Protein AF-A0A820QCQ8-F1 (afdb_monomer_lite)

Organism: NCBI:txid433720

Sequence (118 aa):
VNIGTELLTNPSVIFLDEPTSGLDSTSAVSLIDVLRELAMAGKTVITSIHQPSSQIFQSFDQLILLADGKTIFMGKPSNALDYFATMGHHSPEQYNPADYVMDLVNQDMKIREELKEA

InterPro domains:
  IPR027417 P-loop containing nucleoside triphosphate hydrolase [G3DSA:3.40.50.300] (1-115)
  IPR027417 P-loop containing nucleoside triphosphate hydrolase [SSF52540] (1-103)
  IPR043926 ABC transporter family G domain [PF19055] (50-107)
  IPR050352 ATP-binding cassette subfamily G transporters [PTHR48041] (1-110)

Foldseek 3Di:
DPQVVVCVVVDQEEEEEQPCPPPDLVVSVVVLVVLLVSVVVRHHYHYDHDQDFLNSLQSDQWDFDDDPRDTLDIGHSVCLQVVVVVVVQHDDPPDRSSVSSVCCRVPDVVSVVVRVVD

Secondary structure (DSSP, 8-state):
--HHHHHTT--SEEEESSTTTT--HHHHHHHHHHHHHHHHTT-EEEE--SS--HHHHHT-S-EEEEETTEEEEEE-HHHHHHHHHHTT-PPPTTS-HHHHHHHHHHH-HHHHHHHHH-

Structure (mmCIF, N/CA/C/O backbone):
data_AF-A0A820QCQ8-F1
#
_entry.id   AF-A0A820QCQ8-F1
#
loop_
_atom_site.group_PDB
_atom_site.id
_atom_site.type_symbol
_atom_site.label_atom_id
_atom_site.label_alt_id
_atom_site.label_comp_id
_atom_site.label_asym_id
_atom_site.label_entity_id
_atom_site.label_seq_id
_atom_site.pdbx_PDB_ins_code
_atom_site.Cartn_x
_atom_site.Cartn_y
_atom_site.Cartn_z
_atom_site.occupancy
_atom_site.B_iso_or_equiv
_atom_site.auth_seq_id
_atom_site.auth_comp_id
_atom_site.auth_asym_id
_atom_site.auth_atom_id
_atom_site.pdbx_PDB_model_num
ATOM 1 N N . VAL A 1 1 ? -13.871 12.350 4.254 1.00 52.97 1 VAL A N 1
ATOM 2 C CA . VAL A 1 1 ? -14.830 11.233 4.456 1.00 52.97 1 VAL A CA 1
ATOM 3 C C . VAL A 1 1 ? -14.806 10.797 5.917 1.00 52.97 1 VAL A C 1
ATOM 5 O O . VAL A 1 1 ? -13.824 11.033 6.608 1.00 52.97 1 VAL A O 1
ATOM 8 N N . ASN A 1 2 ? -15.920 10.240 6.385 1.00 79.50 2 ASN A N 1
ATOM 9 C CA . ASN A 1 2 ? -16.331 10.016 7.771 1.00 79.50 2 ASN A CA 1
ATOM 10 C C . ASN A 1 2 ? -15.701 8.747 8.407 1.00 79.50 2 ASN A C 1
ATOM 12 O O . ASN A 1 2 ? -16.409 7.933 8.988 1.00 79.50 2 ASN A O 1
ATOM 16 N N . ILE A 1 3 ? -14.378 8.539 8.285 1.00 86.31 3 ILE A N 1
ATOM 17 C CA . ILE A 1 3 ? -13.695 7.315 8.784 1.00 86.31 3 ILE A CA 1
ATOM 18 C C . ILE A 1 3 ? -14.061 7.051 10.254 1.00 86.31 3 ILE A C 1
ATOM 20 O O . ILE A 1 3 ? -14.416 5.937 10.626 1.00 86.31 3 ILE A O 1
ATOM 24 N N . GLY A 1 4 ? -14.068 8.108 11.071 1.00 87.56 4 GLY A N 1
ATOM 25 C CA . GLY A 1 4 ? -14.427 8.023 12.484 1.00 87.56 4 GLY A CA 1
ATOM 26 C C . GLY A 1 4 ? -15.833 7.472 12.747 1.00 87.56 4 GLY A C 1
ATOM 27 O O . GLY A 1 4 ? -15.996 6.726 13.706 1.00 87.56 4 GLY A O 1
ATOM 28 N N . THR A 1 5 ? -16.838 7.775 11.915 1.00 91.44 5 THR A N 1
ATOM 29 C CA . THR A 1 5 ? -18.196 7.242 12.133 1.00 91.44 5 THR A CA 1
ATOM 30 C C . THR A 1 5 ? -18.308 5.771 11.782 1.00 91.44 5 THR A C 1
ATOM 32 O O . THR A 1 5 ? -19.013 5.048 12.476 1.00 91.44 5 THR A O 1
ATOM 35 N N . GLU A 1 6 ? -17.599 5.309 10.752 1.00 88.06 6 GLU A N 1
ATOM 36 C CA . GLU A 1 6 ? -17.592 3.886 10.392 1.00 88.06 6 GLU A CA 1
ATOM 37 C C . GLU A 1 6 ? -16.915 3.043 11.478 1.00 88.06 6 GLU A C 1
ATOM 39 O O . GLU A 1 6 ? -17.405 1.975 11.855 1.00 88.06 6 GLU A O 1
ATOM 44 N N . LEU A 1 7 ? -15.844 3.574 12.078 1.00 90.56 7 LEU A N 1
ATOM 45 C CA . LEU A 1 7 ? -15.143 2.922 13.185 1.00 90.56 7 LEU A CA 1
ATOM 46 C C . LEU A 1 7 ? -16.013 2.749 14.443 1.00 90.56 7 LEU A C 1
ATOM 48 O O . LEU A 1 7 ? -15.736 1.845 15.231 1.00 90.56 7 LEU A O 1
ATOM 52 N N . LEU A 1 8 ? -17.092 3.530 14.619 1.00 92.38 8 LEU A N 1
ATOM 53 C CA . LEU A 1 8 ? -18.028 3.360 15.744 1.00 92.38 8 LEU A CA 1
ATOM 54 C C . LEU A 1 8 ? -18.715 1.990 15.738 1.00 92.38 8 LEU A C 1
ATOM 56 O O . LEU A 1 8 ? -19.091 1.490 16.796 1.00 92.38 8 LEU A O 1
ATOM 60 N N . THR A 1 9 ? -18.860 1.367 14.567 1.00 93.12 9 THR A N 1
ATOM 61 C CA . THR A 1 9 ? -19.441 0.022 14.444 1.00 93.12 9 THR A CA 1
ATOM 62 C C . THR A 1 9 ? -18.458 -1.093 14.815 1.00 93.12 9 THR A C 1
ATOM 64 O O . THR A 1 9 ? -18.843 -2.259 14.880 1.00 93.12 9 THR A O 1
ATOM 67 N N . ASN A 1 10 ? -17.199 -0.743 15.108 1.00 92.88 10 ASN A N 1
ATOM 68 C CA . ASN A 1 10 ? -16.111 -1.659 15.445 1.00 92.88 10 ASN A CA 1
ATOM 69 C C . ASN A 1 10 ? -15.953 -2.831 14.443 1.00 92.88 10 ASN A C 1
ATOM 71 O O . ASN A 1 10 ? -15.850 -3.992 14.865 1.00 92.88 10 ASN A O 1
ATOM 75 N N . PRO A 1 11 ? -15.910 -2.566 13.122 1.00 95.31 11 PRO A N 1
ATOM 76 C CA . PRO A 1 11 ? -15.869 -3.620 12.111 1.00 95.31 11 PRO A CA 1
ATOM 77 C C . PRO A 1 11 ? -14.589 -4.456 12.244 1.00 95.31 11 PRO A C 1
ATOM 79 O O . PRO A 1 11 ? -13.567 -3.965 12.722 1.00 95.31 11 PRO A O 1
ATOM 82 N N . SER A 1 12 ? -14.621 -5.734 11.862 1.00 96.62 12 SER A N 1
ATOM 83 C CA . SER A 1 12 ? -13.418 -6.585 11.808 1.00 96.62 12 SER A CA 1
ATOM 84 C C . SER A 1 12 ? -12.572 -6.327 10.558 1.00 96.62 12 SER A C 1
ATOM 86 O O . SER A 1 12 ? -11.357 -6.507 10.603 1.00 96.62 12 SER A O 1
ATOM 88 N N . VAL A 1 13 ? -13.208 -5.879 9.472 1.00 97.25 13 VAL A N 1
ATOM 89 C CA . VAL A 1 13 ? -12.583 -5.558 8.185 1.00 97.25 13 VAL A CA 1
ATOM 90 C C . VAL A 1 13 ? -12.958 -4.133 7.792 1.00 97.25 13 VAL A C 1
ATOM 92 O O . VAL A 1 13 ? -14.133 -3.773 7.825 1.00 97.25 13 VAL A O 1
ATOM 95 N N . ILE A 1 14 ? -11.965 -3.331 7.425 1.00 96.44 14 ILE A N 1
ATOM 96 C CA . ILE A 1 14 ? -12.102 -1.920 7.070 1.00 96.44 14 ILE A CA 1
ATOM 97 C C . ILE A 1 14 ? -11.596 -1.747 5.640 1.00 96.44 14 ILE A C 1
ATOM 99 O O . ILE A 1 14 ? -10.451 -2.084 5.342 1.00 96.44 14 ILE A O 1
ATOM 103 N N . PHE A 1 15 ? -12.446 -1.199 4.776 1.00 95.75 15 PHE A N 1
ATOM 104 C CA . PHE A 1 15 ? -12.087 -0.810 3.416 1.00 95.75 15 PHE A CA 1
ATOM 105 C C . PHE A 1 15 ? -12.038 0.712 3.332 1.00 95.75 15 PHE A C 1
ATOM 107 O O . PHE A 1 15 ? -12.988 1.378 3.747 1.00 95.75 15 PHE A O 1
ATOM 114 N N . LEU A 1 16 ? -10.945 1.256 2.805 1.00 95.25 16 LEU A N 1
ATOM 115 C CA . LEU A 1 16 ? -10.799 2.687 2.558 1.00 95.25 16 LEU A CA 1
ATOM 116 C C . LEU A 1 16 ? -10.431 2.930 1.098 1.00 95.25 16 LEU A C 1
ATOM 118 O O . LEU A 1 16 ? -9.615 2.208 0.529 1.00 95.25 16 LEU A O 1
ATOM 122 N N . ASP A 1 17 ? -11.027 3.958 0.508 1.00 93.88 17 ASP A N 1
ATOM 123 C CA . ASP A 1 17 ? -10.695 4.390 -0.844 1.00 93.88 17 ASP A CA 1
ATOM 124 C C . ASP A 1 17 ? -9.944 5.722 -0.777 1.00 93.88 17 ASP A C 1
ATOM 126 O O . ASP A 1 17 ? -10.487 6.715 -0.288 1.00 93.88 17 ASP A O 1
ATOM 130 N N . GLU A 1 18 ? -8.671 5.699 -1.172 1.00 93.62 18 GLU A N 1
ATOM 131 C CA . GLU A 1 18 ? -7.732 6.826 -1.189 1.00 93.62 18 GLU A CA 1
ATOM 132 C C . GLU A 1 18 ? -7.803 7.745 0.054 1.00 93.62 18 GLU A C 1
ATOM 134 O O . GLU A 1 18 ? -7.953 8.966 -0.067 1.00 93.62 18 GLU A O 1
ATOM 139 N N . PRO A 1 19 ? -7.667 7.209 1.284 1.00 94.19 19 PRO A N 1
ATOM 140 C CA . PRO A 1 19 ? -7.935 7.957 2.513 1.00 94.19 19 PRO A CA 1
ATOM 141 C C . PRO A 1 19 ? -6.954 9.112 2.761 1.00 94.19 19 PRO A C 1
ATOM 143 O O . PRO A 1 19 ? -7.246 10.002 3.556 1.00 94.19 19 PRO A O 1
ATOM 146 N N . THR A 1 20 ? -5.801 9.115 2.087 1.00 94.31 20 THR A N 1
ATOM 147 C CA . THR A 1 20 ? -4.791 10.179 2.164 1.00 94.31 20 THR A CA 1
ATOM 148 C C . THR A 1 20 ? -5.049 11.334 1.195 1.00 94.31 20 THR A C 1
ATOM 150 O O . THR A 1 20 ? -4.338 12.337 1.246 1.00 94.31 20 THR A O 1
ATOM 153 N N . SER A 1 21 ? -6.036 11.218 0.301 1.00 91.62 21 SER A N 1
ATOM 154 C CA . SER A 1 21 ? -6.327 12.240 -0.705 1.00 91.62 21 SER A CA 1
ATOM 155 C C . SER A 1 21 ? -6.778 13.553 -0.057 1.00 91.62 21 SER A C 1
ATOM 157 O O . SER A 1 21 ? -7.656 13.580 0.808 1.00 91.62 21 SER A O 1
ATOM 159 N N . GLY A 1 22 ? -6.152 14.660 -0.463 1.00 89.94 22 GLY A N 1
ATOM 160 C CA . GLY A 1 22 ? -6.415 15.993 0.088 1.00 89.94 22 GLY A CA 1
ATOM 161 C C . GLY A 1 22 ? -5.782 16.273 1.457 1.00 89.94 22 GLY A C 1
ATOM 162 O O . GLY A 1 22 ? -6.011 17.352 2.004 1.00 89.94 22 GLY A O 1
ATOM 163 N N . LEU A 1 23 ? -4.986 15.348 2.004 1.00 92.50 23 LEU A N 1
ATOM 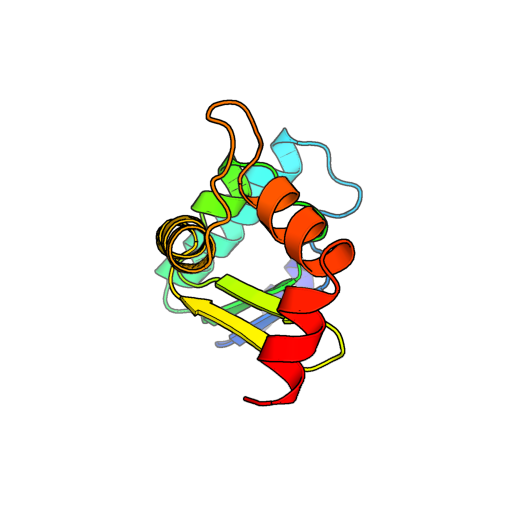164 C CA . LEU A 1 23 ? -4.182 15.584 3.203 1.00 92.50 23 LEU A CA 1
ATOM 165 C C . LEU A 1 23 ? -2.791 16.111 2.843 1.00 92.50 23 LEU A C 1
ATOM 167 O O . LEU A 1 23 ? -2.223 15.770 1.805 1.00 92.50 23 LEU A O 1
ATOM 171 N N . ASP A 1 24 ? -2.219 16.921 3.733 1.00 94.00 24 ASP A N 1
ATOM 172 C CA . ASP A 1 24 ? -0.788 17.206 3.693 1.00 94.00 24 ASP A CA 1
ATOM 173 C C . ASP A 1 24 ? 0.035 15.955 4.061 1.00 94.00 24 ASP A C 1
ATOM 175 O O . ASP A 1 24 ? -0.486 14.968 4.588 1.00 94.00 24 ASP A O 1
ATOM 179 N N . SER A 1 25 ? 1.343 15.998 3.802 1.00 91.00 25 SER A N 1
ATOM 180 C CA . SER A 1 25 ? 2.241 14.857 4.005 1.00 91.00 25 SER A CA 1
ATOM 181 C C . SER A 1 25 ? 2.290 14.353 5.449 1.00 91.00 25 SER A C 1
ATOM 183 O O . SER A 1 25 ? 2.396 13.148 5.667 1.00 91.00 25 SER A O 1
ATOM 185 N N . THR A 1 26 ? 2.193 15.245 6.437 1.00 94.06 26 THR A N 1
ATOM 186 C CA . THR A 1 26 ? 2.243 14.873 7.858 1.00 94.06 26 THR A CA 1
ATOM 187 C C . THR A 1 26 ? 0.932 14.223 8.278 1.00 94.06 26 THR A C 1
ATOM 189 O O . THR A 1 26 ? 0.937 13.141 8.865 1.00 94.06 26 THR A O 1
ATOM 192 N N . SER A 1 27 ? -0.191 14.838 7.908 1.00 95.06 27 SER A N 1
ATOM 193 C CA . SER A 1 27 ? -1.534 14.316 8.160 1.00 95.06 27 SER A CA 1
ATOM 194 C C . SER A 1 27 ? -1.753 12.953 7.495 1.00 95.06 27 SER A C 1
ATOM 196 O O . SER A 1 27 ? -2.337 12.059 8.106 1.00 95.06 27 SER A O 1
ATOM 198 N N . ALA A 1 28 ? -1.242 12.759 6.275 1.00 95.12 28 ALA A N 1
ATOM 199 C CA . ALA A 1 28 ? -1.300 11.478 5.575 1.00 95.12 28 ALA A CA 1
ATOM 200 C C . ALA A 1 28 ? -0.527 10.380 6.321 1.00 95.12 28 ALA A C 1
ATOM 202 O O . ALA A 1 28 ? -1.067 9.298 6.530 1.00 95.12 28 ALA A O 1
ATOM 203 N N . VAL A 1 29 ? 0.701 10.661 6.773 1.00 95.50 29 VAL A N 1
ATOM 204 C CA . VAL A 1 29 ? 1.489 9.705 7.571 1.00 95.50 29 VAL A CA 1
ATOM 205 C C . VAL A 1 29 ? 0.772 9.366 8.879 1.00 95.50 29 VAL A C 1
ATOM 207 O O . VAL A 1 29 ? 0.594 8.189 9.175 1.00 95.50 29 VAL A O 1
ATOM 210 N N . SER A 1 30 ? 0.270 10.369 9.608 1.00 95.81 30 SER A N 1
ATOM 211 C CA . SER A 1 30 ? -0.477 10.136 10.855 1.00 95.81 30 SER A CA 1
ATOM 212 C C . SER A 1 30 ? -1.726 9.276 10.642 1.00 95.81 30 SER A C 1
ATOM 214 O O . SER A 1 30 ? -2.032 8.419 11.467 1.00 95.81 30 SER A O 1
ATOM 216 N N . LEU A 1 31 ? -2.445 9.466 9.533 1.00 95.50 31 LEU A N 1
ATOM 217 C CA . LEU A 1 31 ? -3.594 8.626 9.203 1.00 95.50 31 LEU A CA 1
ATOM 218 C C . LEU A 1 31 ? -3.183 7.171 8.947 1.00 95.50 31 LEU A C 1
ATOM 220 O O . LEU A 1 31 ? -3.840 6.255 9.440 1.00 95.50 31 LEU A O 1
ATOM 224 N N . ILE A 1 32 ? -2.102 6.952 8.199 1.00 96.31 32 ILE A N 1
ATOM 225 C CA . ILE A 1 32 ? -1.580 5.609 7.925 1.00 96.31 32 ILE A CA 1
ATOM 226 C C . ILE A 1 32 ? -1.105 4.925 9.212 1.00 96.31 32 ILE A C 1
ATOM 228 O O . ILE A 1 32 ? -1.395 3.745 9.404 1.00 96.31 32 ILE A O 1
ATOM 232 N N . ASP A 1 33 ? -0.469 5.659 10.127 1.00 96.31 33 ASP A N 1
ATOM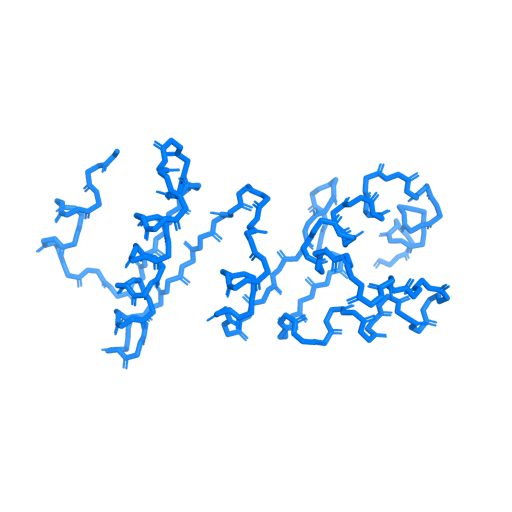 233 C CA . ASP A 1 33 ? -0.073 5.132 11.436 1.00 96.31 33 ASP A CA 1
ATOM 234 C C . ASP A 1 33 ? -1.293 4.670 12.251 1.00 96.31 33 ASP A C 1
ATOM 236 O O . ASP A 1 33 ? -1.297 3.555 12.770 1.00 96.31 33 ASP A O 1
ATOM 240 N N . VAL A 1 34 ? -2.380 5.451 12.277 1.00 96.00 34 VAL A N 1
ATOM 241 C CA . VAL A 1 34 ? -3.639 5.049 12.939 1.00 96.00 34 VAL A CA 1
ATOM 242 C C . VAL A 1 34 ? -4.238 3.791 12.301 1.00 96.00 34 VAL A C 1
ATOM 244 O O . VAL A 1 34 ? -4.679 2.878 13.002 1.00 96.00 34 VAL A O 1
ATOM 247 N N . LEU A 1 35 ? -4.256 3.705 10.968 1.00 96.12 35 LEU A N 1
ATOM 248 C CA . LEU A 1 35 ? -4.743 2.513 10.267 1.00 96.12 35 LEU A CA 1
ATOM 249 C C . LEU A 1 35 ? -3.885 1.279 10.576 1.00 96.12 35 LEU A C 1
ATOM 251 O O . LEU A 1 35 ? -4.416 0.178 10.744 1.00 96.12 35 LEU A O 1
ATOM 255 N N . ARG A 1 36 ? -2.570 1.462 10.711 1.00 96.44 36 ARG A N 1
ATOM 256 C CA . ARG A 1 36 ? -1.638 0.408 11.107 1.00 96.44 36 ARG A CA 1
ATOM 257 C C . ARG A 1 36 ? -1.865 -0.044 12.547 1.00 96.44 36 ARG A C 1
ATOM 259 O O . ARG A 1 36 ? -1.865 -1.245 12.802 1.00 96.44 36 ARG A O 1
ATOM 266 N N . GLU A 1 37 ? -2.111 0.874 13.478 1.00 96.44 37 GLU A N 1
ATOM 267 C CA . GLU A 1 37 ? -2.470 0.534 14.860 1.00 96.44 37 GLU A CA 1
ATOM 268 C C . GLU A 1 37 ? -3.756 -0.301 14.925 1.00 96.44 37 GLU A C 1
ATOM 270 O O . GLU A 1 37 ? -3.809 -1.302 15.641 1.00 96.44 37 GLU A O 1
ATOM 275 N N . LEU A 1 38 ? -4.771 0.046 14.124 1.00 96.19 38 LEU A N 1
ATOM 276 C CA . LEU A 1 38 ? -5.989 -0.760 14.004 1.00 96.19 38 LEU A CA 1
ATOM 277 C C . LEU A 1 38 ? -5.685 -2.166 13.472 1.00 96.19 38 LE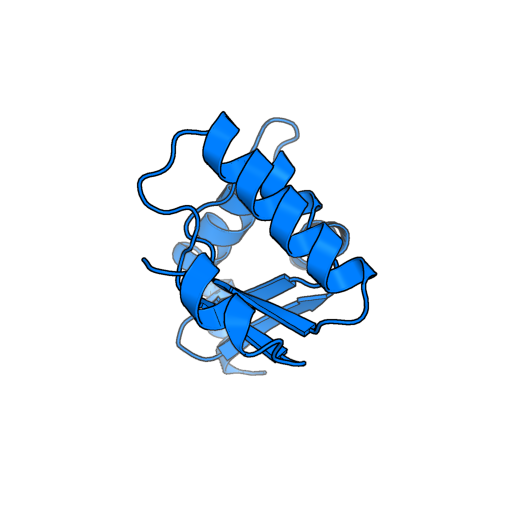U A C 1
ATOM 279 O O . LEU A 1 38 ? -6.214 -3.146 14.001 1.00 96.19 38 LEU A O 1
ATOM 283 N N . ALA A 1 39 ? -4.814 -2.280 12.466 1.00 97.00 39 ALA A N 1
ATOM 284 C CA . ALA A 1 39 ? -4.394 -3.575 11.943 1.00 97.00 39 ALA A CA 1
ATOM 285 C C . ALA A 1 39 ? -3.665 -4.416 13.008 1.00 97.00 39 ALA A C 1
ATOM 287 O O . ALA A 1 39 ? -3.994 -5.585 13.223 1.00 97.00 39 ALA A O 1
ATOM 288 N N . MET A 1 40 ? -2.748 -3.800 13.761 1.00 96.50 40 MET A N 1
ATOM 289 C CA . MET A 1 40 ? -2.043 -4.437 14.882 1.00 96.50 40 MET A CA 1
ATOM 290 C C . MET A 1 40 ? -2.986 -4.856 16.019 1.00 96.50 40 MET A C 1
ATOM 292 O O . MET A 1 40 ? -2.721 -5.845 16.700 1.00 96.50 40 MET A O 1
ATOM 296 N N . ALA A 1 41 ? -4.109 -4.157 16.197 1.00 96.50 41 ALA A N 1
ATOM 297 C CA . ALA A 1 41 ? -5.172 -4.527 17.130 1.00 96.50 41 ALA A CA 1
ATOM 298 C C . ALA A 1 41 ? -6.071 -5.681 16.627 1.00 96.50 41 ALA A C 1
ATOM 300 O O . ALA A 1 41 ? -7.077 -6.003 17.261 1.00 96.50 41 ALA A O 1
ATOM 301 N N . GLY A 1 42 ? -5.725 -6.317 15.502 1.00 96.50 42 GLY A N 1
ATOM 302 C CA . GLY A 1 42 ? -6.420 -7.486 14.960 1.00 96.50 42 GLY A CA 1
ATOM 303 C C . GLY A 1 42 ? -7.526 -7.158 13.956 1.00 96.50 42 GLY A C 1
ATOM 304 O O . GLY A 1 42 ? -8.352 -8.024 13.663 1.00 96.50 42 GLY A O 1
ATOM 305 N N . LYS A 1 43 ? -7.575 -5.926 13.436 1.00 97.12 43 LYS A N 1
ATOM 306 C CA . LYS A 1 43 ? -8.448 -5.572 12.309 1.00 97.12 43 LYS A CA 1
ATOM 307 C C . LYS A 1 43 ? -7.769 -5.902 10.982 1.00 97.12 43 LYS A C 1
ATOM 309 O O . LYS A 1 43 ? -6.551 -5.854 10.863 1.00 97.12 43 LYS A O 1
ATOM 314 N N . THR A 1 44 ? -8.550 -6.192 9.950 1.00 97.69 44 THR A N 1
ATOM 315 C CA . THR A 1 44 ? -8.044 -6.229 8.572 1.00 97.69 44 THR A CA 1
ATOM 316 C C . THR A 1 44 ? -8.303 -4.879 7.925 1.00 97.69 44 THR A C 1
ATOM 318 O O . THR A 1 44 ? -9.454 -4.464 7.832 1.00 97.69 44 THR A O 1
ATOM 321 N N . VAL A 1 45 ? -7.253 -4.196 7.473 1.00 97.25 45 VAL A N 1
ATOM 322 C CA . VAL A 1 45 ? -7.369 -2.909 6.776 1.00 97.25 45 VAL A CA 1
ATOM 323 C C . VAL A 1 45 ? -6.944 -3.091 5.326 1.00 97.25 45 VAL A C 1
ATOM 325 O O . VAL A 1 45 ? -5.847 -3.570 5.053 1.00 97.25 45 VAL A O 1
ATOM 328 N N . ILE A 1 46 ? -7.821 -2.715 4.400 1.00 97.25 46 ILE A N 1
ATOM 329 C CA . ILE A 1 46 ? -7.573 -2.741 2.960 1.00 97.25 46 ILE A CA 1
ATOM 330 C C . ILE A 1 46 ? -7.794 -1.326 2.445 1.00 97.25 46 ILE A C 1
ATOM 332 O O . ILE A 1 46 ? -8.860 -0.749 2.653 1.00 97.25 46 ILE A O 1
ATOM 336 N N . THR A 1 47 ? -6.789 -0.759 1.784 1.00 95.94 47 THR A N 1
ATOM 337 C CA . THR A 1 47 ? -6.880 0.597 1.247 1.00 95.94 47 THR A CA 1
ATOM 338 C C . THR A 1 47 ? -6.226 0.715 -0.119 1.00 95.94 47 THR A C 1
ATOM 340 O O . THR A 1 47 ? -5.188 0.103 -0.366 1.00 95.94 47 THR A O 1
ATOM 343 N N . SER A 1 48 ? -6.816 1.530 -0.991 1.00 94.94 48 SER A N 1
ATOM 344 C CA . SER A 1 48 ? -6.128 2.097 -2.154 1.00 94.94 48 SER A CA 1
ATOM 345 C C . SER A 1 48 ? -5.338 3.333 -1.711 1.00 94.94 48 SER A C 1
ATOM 347 O O . SER A 1 48 ? -5.760 4.046 -0.799 1.00 94.94 48 SER A O 1
ATOM 349 N N . ILE A 1 49 ? -4.172 3.581 -2.313 1.00 93.19 49 ILE A N 1
ATOM 350 C CA . ILE A 1 49 ? -3.419 4.829 -2.131 1.00 93.19 49 ILE A CA 1
ATOM 351 C C . ILE A 1 49 ? -2.954 5.309 -3.496 1.00 93.19 49 ILE A C 1
ATOM 353 O O . ILE A 1 49 ? -2.231 4.602 -4.199 1.00 93.19 49 ILE A O 1
ATOM 357 N N . HIS A 1 50 ? -3.330 6.533 -3.841 1.00 88.19 50 HIS A N 1
ATOM 358 C CA . HIS A 1 50 ? -2.826 7.201 -5.026 1.00 88.19 50 HIS A CA 1
ATOM 359 C C . HIS A 1 50 ? -1.454 7.820 -4.722 1.00 88.19 50 HIS A C 1
ATOM 361 O O . HIS A 1 50 ? -1.365 8.739 -3.912 1.00 88.19 50 HIS A O 1
ATOM 367 N N . GLN A 1 51 ? -0.395 7.309 -5.361 1.00 82.56 51 GLN A N 1
ATOM 368 C CA . GLN A 1 51 ? 0.984 7.831 -5.289 1.00 82.56 51 GLN A CA 1
ATOM 369 C C . GLN A 1 51 ? 1.508 8.050 -3.850 1.00 82.56 51 GLN A C 1
ATOM 371 O O . GLN A 1 51 ? 1.688 9.188 -3.407 1.00 82.56 51 GLN A O 1
ATOM 376 N N . PRO A 1 52 ? 1.750 6.972 -3.079 1.00 90.88 52 PRO A N 1
ATOM 377 C CA . PRO A 1 52 ? 2.259 7.102 -1.721 1.00 90.88 52 PRO A CA 1
ATOM 378 C C . PRO A 1 52 ? 3.687 7.657 -1.696 1.00 90.88 52 PRO A C 1
ATOM 380 O O . PRO A 1 52 ? 4.527 7.342 -2.541 1.00 90.88 52 PRO A O 1
ATOM 383 N N . SER A 1 53 ? 4.002 8.407 -0.639 1.00 92.12 53 SER A N 1
ATOM 384 C CA . SER A 1 53 ? 5.397 8.693 -0.304 1.00 92.12 53 SER A CA 1
ATOM 385 C C . SER A 1 53 ? 6.151 7.391 -0.007 1.00 92.12 53 SER A C 1
ATOM 387 O O . SER A 1 53 ? 5.553 6.408 0.435 1.00 92.12 53 SER A O 1
ATOM 389 N N . SER A 1 54 ? 7.477 7.392 -0.171 1.00 91.12 54 SER A N 1
ATOM 390 C CA . SER A 1 54 ? 8.318 6.224 0.144 1.00 91.12 54 SER A CA 1
ATOM 391 C C . SER A 1 54 ? 8.094 5.701 1.576 1.00 91.12 54 SER A C 1
ATOM 393 O O . SER A 1 54 ? 8.033 4.493 1.801 1.00 91.12 54 SER A O 1
ATOM 395 N N . GLN A 1 55 ? 7.865 6.605 2.538 1.00 91.44 55 GLN A N 1
ATOM 396 C CA . GLN A 1 55 ? 7.548 6.244 3.922 1.00 91.44 55 GLN A CA 1
ATOM 397 C C . GLN A 1 55 ? 6.215 5.490 4.036 1.00 91.44 55 GLN A C 1
ATOM 399 O O . GLN A 1 55 ? 6.160 4.437 4.669 1.00 91.44 55 GLN A O 1
ATOM 404 N N . ILE A 1 56 ? 5.149 6.007 3.416 1.00 94.00 56 ILE A N 1
ATOM 405 C CA . ILE A 1 56 ? 3.834 5.352 3.425 1.00 94.00 56 ILE A CA 1
ATOM 406 C C . ILE A 1 56 ? 3.914 4.016 2.681 1.00 94.00 56 ILE A C 1
ATOM 408 O O . ILE A 1 56 ? 3.418 3.009 3.174 1.00 94.00 56 ILE A O 1
ATOM 412 N N . PHE A 1 57 ? 4.604 3.968 1.543 1.00 92.75 57 PHE A N 1
ATOM 413 C CA . PHE A 1 57 ? 4.774 2.750 0.753 1.00 92.75 57 PHE A CA 1
ATOM 414 C C . PHE A 1 57 ? 5.400 1.602 1.559 1.00 92.75 57 PHE A C 1
ATOM 416 O O . PHE A 1 57 ? 4.929 0.469 1.491 1.00 92.75 57 PHE A O 1
ATOM 423 N N . GLN A 1 58 ? 6.422 1.891 2.369 1.00 90.81 58 GLN A N 1
ATOM 424 C CA . GLN A 1 58 ? 7.099 0.888 3.198 1.00 90.81 58 GLN A CA 1
ATOM 425 C C . GLN A 1 58 ? 6.321 0.494 4.463 1.00 90.81 58 GLN A C 1
ATOM 427 O O . GLN A 1 58 ? 6.689 -0.477 5.122 1.00 90.81 58 GLN A O 1
ATOM 432 N N . SER A 1 59 ? 5.264 1.227 4.817 1.00 92.50 59 SER A N 1
ATOM 433 C CA . SER A 1 59 ? 4.476 0.960 6.026 1.00 92.50 59 SER A CA 1
ATOM 434 C C . SER A 1 59 ? 3.497 -0.212 5.886 1.00 92.50 59 SER A C 1
ATOM 436 O O . SER A 1 59 ? 3.010 -0.714 6.897 1.00 92.50 59 SER A O 1
ATOM 438 N N . PHE A 1 60 ? 3.222 -0.658 4.655 1.00 94.31 60 PHE A N 1
ATOM 439 C CA . PHE A 1 60 ? 2.259 -1.720 4.378 1.00 94.31 60 PHE A CA 1
ATOM 440 C C . PHE A 1 60 ? 2.840 -3.122 4.583 1.00 94.31 60 PHE A C 1
ATOM 442 O O . PHE A 1 60 ? 3.940 -3.436 4.131 1.00 94.31 60 PHE A O 1
ATOM 449 N N . ASP A 1 61 ? 2.043 -4.007 5.183 1.00 95.12 61 ASP A N 1
ATOM 450 C CA . ASP A 1 61 ? 2.396 -5.423 5.338 1.00 95.12 61 ASP A CA 1
ATOM 451 C C . ASP A 1 61 ? 2.334 -6.185 4.005 1.00 95.12 61 ASP A C 1
ATOM 453 O O . ASP A 1 61 ? 3.131 -7.093 3.749 1.00 95.12 61 ASP A O 1
ATOM 457 N N . GLN A 1 62 ? 1.384 -5.804 3.145 1.00 95.62 62 GLN A N 1
ATOM 458 C CA . GLN A 1 62 ? 1.145 -6.411 1.844 1.00 95.62 62 GLN A CA 1
ATOM 459 C C . GLN A 1 62 ? 0.737 -5.346 0.823 1.00 95.62 62 GLN A C 1
ATOM 461 O O . GLN A 1 62 ? -0.147 -4.530 1.065 1.00 95.62 62 GLN A O 1
ATOM 466 N N . LEU A 1 63 ? 1.373 -5.398 -0.340 1.00 94.94 63 LEU A N 1
ATOM 467 C CA . LEU A 1 63 ? 1.1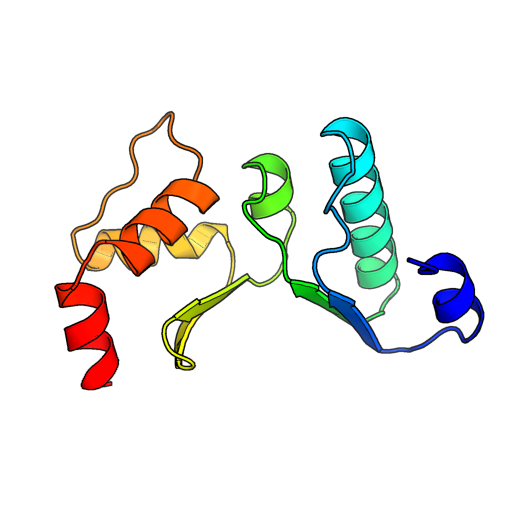19 -4.592 -1.518 1.00 94.94 63 LEU A CA 1
ATOM 468 C C . LEU A 1 63 ? 0.438 -5.460 -2.577 1.00 94.94 63 LEU A C 1
ATOM 470 O O . LEU A 1 63 ? 0.887 -6.574 -2.851 1.00 94.94 63 LEU A O 1
ATOM 474 N N . ILE A 1 64 ? -0.619 -4.929 -3.185 1.00 94.50 64 ILE A N 1
ATOM 475 C CA . ILE A 1 64 ? -1.231 -5.468 -4.401 1.00 94.50 64 ILE A CA 1
ATOM 476 C C . ILE A 1 64 ? -1.095 -4.389 -5.470 1.00 94.50 64 ILE A C 1
ATOM 478 O O . ILE A 1 64 ? -1.614 -3.288 -5.303 1.00 94.50 64 ILE A O 1
ATOM 482 N N . LEU A 1 65 ? -0.394 -4.705 -6.555 1.00 91.69 65 LEU A N 1
ATOM 483 C CA . LEU A 1 65 ? -0.266 -3.826 -7.714 1.00 91.69 65 LEU A CA 1
ATOM 484 C C . LEU A 1 65 ? -1.181 -4.328 -8.817 1.00 91.69 65 LEU A C 1
ATOM 486 O O . LEU A 1 65 ? -1.103 -5.494 -9.212 1.00 91.69 65 LEU A O 1
ATOM 490 N N . LEU A 1 66 ? -2.038 -3.438 -9.304 1.00 89.00 66 LEU A N 1
ATOM 491 C CA . LEU A 1 66 ? -3.006 -3.729 -10.349 1.00 89.00 66 LEU A CA 1
ATOM 492 C C . LEU A 1 66 ? -2.687 -2.912 -11.602 1.00 89.00 66 LEU A C 1
ATOM 494 O O . LEU A 1 66 ? -2.395 -1.723 -11.499 1.00 89.00 66 LEU A O 1
ATOM 498 N N . ALA A 1 67 ? -2.830 -3.521 -12.778 1.00 85.25 67 ALA A N 1
ATOM 499 C CA . ALA A 1 67 ? -2.968 -2.784 -14.032 1.00 85.25 67 ALA A CA 1
ATOM 500 C C . ALA A 1 67 ? -3.948 -3.480 -14.962 1.00 85.25 67 ALA A C 1
ATOM 502 O O . ALA A 1 67 ? -3.999 -4.707 -15.017 1.00 85.25 67 ALA A O 1
ATOM 503 N N . ASP A 1 68 ? -4.736 -2.681 -15.680 1.00 84.31 68 ASP A N 1
ATOM 504 C CA . ASP A 1 68 ? -5.748 -3.153 -16.629 1.00 84.31 68 ASP A CA 1
ATOM 505 C C . ASP A 1 68 ? -6.655 -4.261 -16.036 1.00 84.31 68 ASP A C 1
ATOM 507 O O . ASP A 1 68 ? -7.058 -5.204 -16.713 1.00 84.31 68 ASP A O 1
ATOM 511 N N . GLY A 1 69 ? -6.961 -4.158 -14.734 1.00 84.94 69 GLY A N 1
ATOM 512 C CA . GLY A 1 69 ? -7.800 -5.108 -13.994 1.00 84.94 69 GLY A CA 1
ATOM 513 C C . GLY A 1 69 ? -7.117 -6.415 -13.567 1.00 84.94 69 GLY A C 1
ATOM 514 O O . GLY A 1 69 ? -7.781 -7.267 -12.980 1.00 84.94 69 GLY A O 1
ATOM 515 N N . LYS A 1 70 ? -5.815 -6.588 -13.826 1.00 85.12 70 LYS A N 1
ATOM 516 C CA . LYS A 1 70 ? -5.029 -7.766 -13.432 1.00 85.12 70 LYS A CA 1
ATOM 517 C C . LYS A 1 70 ? -4.049 -7.454 -12.303 1.00 85.12 70 LYS A C 1
ATOM 519 O O . LYS A 1 70 ? -3.505 -6.354 -12.230 1.00 85.12 70 LYS A O 1
ATOM 524 N N . THR A 1 71 ? -3.778 -8.452 -11.464 1.00 90.94 71 THR A N 1
ATOM 525 C CA . THR A 1 71 ? -2.720 -8.384 -10.448 1.00 90.94 71 THR A CA 1
ATOM 526 C C . THR A 1 71 ? -1.359 -8.622 -11.083 1.00 90.94 71 THR A C 1
ATOM 528 O O . THR A 1 71 ? -1.106 -9.693 -11.624 1.00 90.94 71 THR A O 1
ATOM 531 N N . ILE A 1 72 ? -0.483 -7.628 -10.976 1.00 88.56 72 ILE A N 1
ATOM 532 C CA . ILE A 1 72 ? 0.903 -7.678 -11.461 1.00 88.56 72 ILE A CA 1
ATOM 533 C C . ILE A 1 72 ? 1.829 -8.252 -10.404 1.00 88.56 72 ILE A C 1
ATOM 535 O O . ILE A 1 72 ? 2.760 -8.994 -10.698 1.00 88.56 72 ILE A O 1
ATOM 539 N N . PHE A 1 73 ? 1.587 -7.858 -9.161 1.00 91.50 73 PHE A N 1
ATOM 540 C CA . PHE A 1 73 ? 2.415 -8.230 -8.035 1.00 91.50 73 PHE A CA 1
ATOM 541 C C . PHE A 1 73 ? 1.564 -8.259 -6.774 1.00 91.50 73 PHE A C 1
ATOM 543 O O . PHE A 1 73 ? 0.700 -7.404 -6.561 1.00 91.50 73 PHE A O 1
ATOM 550 N N . MET A 1 74 ? 1.844 -9.245 -5.930 1.00 94.75 74 MET A N 1
ATOM 551 C CA . MET A 1 74 ? 1.263 -9.381 -4.606 1.00 94.75 74 MET A CA 1
ATOM 552 C C . MET A 1 74 ? 2.346 -9.872 -3.652 1.00 94.75 74 MET A C 1
ATOM 554 O O . MET A 1 74 ? 2.929 -10.936 -3.854 1.00 94.75 74 MET A O 1
ATOM 558 N N . GLY A 1 75 ? 2.624 -9.103 -2.606 1.00 95.25 75 GLY A N 1
ATOM 559 C CA . GLY A 1 75 ? 3.680 -9.437 -1.654 1.00 95.25 75 GLY A CA 1
ATOM 560 C C . GLY A 1 75 ? 4.042 -8.257 -0.771 1.00 95.25 75 GLY A C 1
ATOM 561 O O . GLY A 1 75 ? 3.320 -7.271 -0.723 1.00 95.25 75 GLY A O 1
ATOM 562 N N . LYS A 1 76 ? 5.167 -8.332 -0.061 1.00 94.88 76 LYS A N 1
ATOM 563 C CA . LYS A 1 76 ? 5.649 -7.191 0.729 1.00 94.88 76 LYS A CA 1
ATOM 564 C C . LYS A 1 76 ? 6.102 -6.051 -0.192 1.00 94.88 76 LYS A C 1
ATOM 566 O O . LYS A 1 76 ? 6.715 -6.353 -1.218 1.00 94.88 76 LYS A O 1
ATOM 571 N N . PRO A 1 77 ? 5.918 -4.771 0.187 1.00 92.31 77 PRO A N 1
ATOM 572 C CA . PRO A 1 77 ? 6.442 -3.640 -0.583 1.00 92.31 77 PRO A CA 1
ATOM 573 C C . PRO A 1 77 ? 7.946 -3.749 -0.876 1.00 92.31 77 PRO A C 1
ATOM 575 O O . PRO A 1 77 ? 8.381 -3.447 -1.983 1.00 92.31 77 PRO A O 1
ATOM 578 N N . SER A 1 78 ? 8.732 -4.266 0.077 1.00 89.50 78 SER A N 1
ATOM 579 C CA . SER A 1 78 ? 10.174 -4.507 -0.090 1.00 89.50 78 SER A CA 1
ATOM 580 C C . SER A 1 78 ? 10.505 -5.453 -1.244 1.00 89.50 78 SER A C 1
ATOM 582 O O . SER A 1 78 ? 11.525 -5.284 -1.897 1.00 89.50 78 SER A O 1
ATOM 584 N N . ASN A 1 79 ? 9.637 -6.429 -1.513 1.00 93.38 79 ASN A N 1
ATOM 585 C CA . ASN A 1 79 ? 9.875 -7.458 -2.523 1.00 93.38 79 ASN A CA 1
ATOM 586 C C . ASN A 1 79 ? 9.435 -7.006 -3.922 1.00 93.38 79 ASN A C 1
ATOM 588 O O . ASN A 1 79 ? 9.754 -7.676 -4.901 1.00 93.38 79 ASN A O 1
ATOM 592 N N . ALA A 1 80 ? 8.682 -5.905 -4.026 1.00 91.25 80 ALA A N 1
ATOM 593 C CA . ALA A 1 80 ? 8.211 -5.401 -5.310 1.00 91.25 80 ALA A CA 1
ATOM 594 C C . ALA A 1 80 ? 9.393 -4.985 -6.193 1.00 91.25 80 ALA A C 1
ATOM 596 O O . ALA A 1 80 ? 9.458 -5.372 -7.354 1.00 91.25 80 ALA A O 1
ATOM 597 N N . LEU A 1 81 ? 10.365 -4.261 -5.630 1.00 89.69 81 LEU A N 1
ATOM 598 C CA . LEU A 1 81 ? 11.554 -3.840 -6.374 1.00 89.69 81 LEU A CA 1
ATOM 599 C C . LEU A 1 81 ? 12.394 -5.030 -6.845 1.00 89.69 81 LEU A C 1
ATOM 601 O O . LEU A 1 81 ? 12.805 -5.053 -8.001 1.00 89.69 81 LEU A O 1
ATOM 605 N N . ASP A 1 82 ? 12.594 -6.033 -5.987 1.00 91.44 82 ASP A N 1
ATOM 606 C CA . ASP A 1 82 ? 13.322 -7.251 -6.354 1.00 91.44 82 ASP A CA 1
ATOM 607 C C . ASP A 1 82 ? 12.616 -8.001 -7.490 1.00 91.44 82 ASP A C 1
ATOM 609 O O . ASP A 1 82 ? 13.265 -8.449 -8.433 1.00 91.44 82 ASP A O 1
ATOM 613 N N . TYR A 1 83 ? 11.282 -8.089 -7.441 1.00 90.56 83 TYR A N 1
ATOM 614 C CA . TYR A 1 83 ? 10.476 -8.693 -8.501 1.00 90.56 83 TYR A CA 1
ATOM 615 C C . TYR A 1 83 ? 10.710 -8.002 -9.851 1.00 90.56 83 TYR A C 1
ATOM 617 O O . TYR A 1 83 ? 11.065 -8.669 -10.824 1.00 90.56 83 TYR A O 1
ATOM 625 N N . PHE A 1 84 ? 10.609 -6.672 -9.907 1.00 88.75 84 PHE A N 1
ATOM 626 C CA . PHE A 1 84 ? 10.866 -5.927 -11.144 1.00 88.75 84 PHE A CA 1
ATOM 627 C C . PHE A 1 84 ? 12.334 -5.999 -11.589 1.00 88.75 84 PHE A C 1
ATOM 629 O O . PHE A 1 84 ? 12.604 -6.098 -12.788 1.00 88.75 84 PHE A O 1
ATOM 636 N N . ALA A 1 85 ? 13.280 -6.085 -10.651 1.00 90.38 85 ALA A N 1
ATOM 637 C CA . ALA A 1 85 ? 14.690 -6.293 -10.963 1.00 90.38 85 ALA A CA 1
ATOM 638 C C . ALA A 1 85 ? 14.946 -7.642 -11.657 1.00 90.38 85 ALA A C 1
ATOM 640 O O . ALA A 1 85 ? 15.776 -7.701 -12.564 1.00 90.38 85 ALA A O 1
ATOM 641 N N . THR A 1 86 ? 14.211 -8.712 -11.315 1.00 89.06 86 THR A N 1
ATOM 642 C CA . THR A 1 86 ? 14.332 -10.003 -12.029 1.00 89.06 86 THR A CA 1
ATOM 643 C C . THR A 1 86 ? 13.897 -9.937 -13.496 1.00 89.06 86 THR A C 1
ATOM 645 O O . THR A 1 86 ? 14.362 -10.741 -14.301 1.00 89.06 86 THR A O 1
ATOM 648 N N . MET A 1 87 ? 13.073 -8.949 -13.856 1.00 86.19 87 MET A N 1
ATOM 649 C CA . MET A 1 87 ? 12.644 -8.665 -15.231 1.00 86.19 87 MET A CA 1
ATOM 650 C C . MET A 1 87 ? 13.564 -7.648 -15.938 1.00 86.19 87 MET A C 1
ATOM 652 O O . MET A 1 87 ? 13.297 -7.239 -17.063 1.00 86.19 87 MET A O 1
ATOM 656 N N . GLY A 1 88 ? 14.669 -7.240 -15.300 1.00 87.88 88 GLY A N 1
ATOM 657 C CA . GLY A 1 88 ? 15.634 -6.281 -15.848 1.00 87.88 88 GLY A CA 1
ATOM 6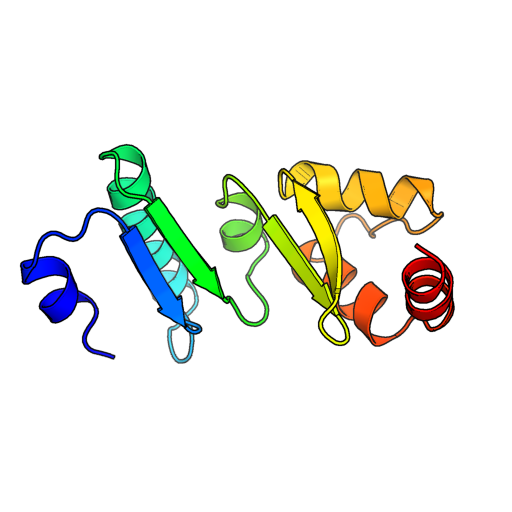58 C C . GLY A 1 88 ? 15.330 -4.813 -15.531 1.00 87.88 88 GLY A C 1
ATOM 659 O O . GLY A 1 88 ? 16.002 -3.926 -16.061 1.00 87.88 88 GLY A O 1
ATOM 660 N N . HIS A 1 89 ? 14.358 -4.536 -14.656 1.00 88.00 89 HIS A N 1
ATOM 661 C CA . HIS A 1 89 ? 13.965 -3.182 -14.265 1.00 88.00 89 HIS A CA 1
ATOM 662 C C . HIS A 1 89 ? 14.517 -2.830 -12.879 1.00 88.00 89 HIS A C 1
ATOM 664 O O . HIS A 1 89 ? 13.979 -3.230 -11.848 1.00 88.00 89 HIS A O 1
ATOM 670 N N . HIS A 1 90 ? 15.607 -2.062 -12.851 1.00 87.50 90 HIS A N 1
ATOM 671 C CA . HIS A 1 90 ? 16.250 -1.618 -11.614 1.00 87.50 90 HIS A CA 1
ATOM 672 C C . HIS A 1 90 ? 15.853 -0.182 -11.253 1.00 87.50 90 HIS A C 1
ATOM 674 O O . HIS A 1 90 ? 16.057 0.743 -12.044 1.00 87.50 90 HIS A O 1
ATOM 680 N N . SER A 1 91 ? 15.328 0.006 -10.040 1.00 85.25 91 SER A N 1
ATOM 681 C CA . SER A 1 91 ? 15.017 1.338 -9.512 1.00 85.25 91 SER A CA 1
ATOM 682 C C . SER A 1 91 ? 16.300 2.133 -9.235 1.00 85.25 91 SER A C 1
ATOM 684 O O . SER A 1 91 ? 17.220 1.592 -8.615 1.00 85.25 91 SER A O 1
ATOM 686 N N . PRO A 1 92 ? 16.370 3.424 -9.607 1.00 87.75 92 PRO A N 1
ATOM 687 C CA . PRO A 1 92 ? 17.432 4.315 -9.147 1.00 87.75 92 PRO A CA 1
ATOM 688 C C . PRO A 1 92 ? 17.400 4.493 -7.617 1.00 87.75 92 PRO A C 1
ATOM 690 O O . PRO A 1 92 ? 16.322 4.529 -7.024 1.00 87.75 92 PRO A O 1
ATOM 693 N N . GLU A 1 93 ? 18.566 4.667 -6.979 1.00 81.12 93 GLU A N 1
ATOM 694 C CA . GLU A 1 93 ? 18.692 4.744 -5.506 1.00 81.12 93 GLU A CA 1
ATOM 695 C C . GLU A 1 93 ? 17.911 5.900 -4.858 1.00 81.12 93 GLU A C 1
ATOM 697 O O . GLU A 1 93 ? 17.480 5.792 -3.713 1.00 81.12 93 GLU A O 1
ATOM 702 N N . GLN A 1 94 ? 17.732 7.015 -5.569 1.00 85.31 94 GLN A N 1
ATOM 703 C CA . GLN A 1 94 ? 17.072 8.224 -5.053 1.00 85.31 94 GLN A CA 1
ATOM 704 C C . GLN A 1 94 ? 15.658 8.424 -5.611 1.00 85.31 94 GLN A C 1
ATOM 706 O O . GLN A 1 94 ? 15.112 9.524 -5.538 1.00 85.31 94 GLN A O 1
ATOM 711 N N . TYR A 1 95 ? 15.068 7.378 -6.190 1.00 89.06 95 TYR A N 1
ATOM 712 C CA . TYR A 1 95 ? 13.712 7.429 -6.721 1.00 89.06 95 TYR A CA 1
ATOM 713 C C . TYR A 1 95 ? 12.733 6.808 -5.727 1.00 89.06 95 TYR A C 1
ATOM 715 O O . TYR A 1 95 ? 13.043 5.809 -5.080 1.00 89.06 95 TYR A O 1
ATOM 723 N N . ASN A 1 96 ? 11.547 7.398 -5.588 1.00 90.25 96 ASN A N 1
ATOM 724 C CA . ASN A 1 96 ? 10.508 6.829 -4.741 1.00 90.25 96 ASN A CA 1
ATOM 725 C C . ASN A 1 96 ? 10.095 5.455 -5.306 1.00 90.25 96 ASN A C 1
ATOM 727 O O . ASN A 1 96 ? 9.616 5.400 -6.439 1.00 90.25 96 ASN A O 1
ATOM 731 N N . PRO A 1 97 ? 10.235 4.354 -4.545 1.00 90.81 97 PRO A N 1
ATOM 732 C CA . PRO A 1 97 ? 9.880 3.017 -5.016 1.00 90.81 97 PRO A CA 1
ATOM 733 C C . PRO A 1 97 ? 8.449 2.911 -5.545 1.00 90.81 97 PRO A C 1
ATOM 735 O O . PRO A 1 97 ? 8.209 2.215 -6.528 1.00 90.81 97 PRO A O 1
ATOM 738 N N . ALA A 1 98 ? 7.508 3.616 -4.910 1.00 90.81 98 ALA A N 1
ATOM 739 C CA . ALA A 1 98 ? 6.115 3.620 -5.333 1.00 90.81 98 ALA A CA 1
ATOM 740 C C . ALA A 1 98 ? 5.951 4.242 -6.721 1.00 90.81 98 ALA A C 1
ATOM 742 O O . ALA A 1 98 ? 5.321 3.644 -7.590 1.00 90.81 98 ALA A O 1
ATOM 743 N N . ASP A 1 99 ? 6.562 5.409 -6.931 1.00 90.94 99 ASP A N 1
ATOM 744 C CA . ASP A 1 99 ? 6.516 6.107 -8.212 1.00 90.94 99 ASP A CA 1
ATOM 745 C C . ASP A 1 99 ? 7.207 5.270 -9.291 1.00 90.94 99 ASP A C 1
ATOM 747 O O . ASP A 1 99 ? 6.656 5.111 -10.373 1.00 90.94 99 ASP A O 1
ATOM 751 N N . TYR A 1 100 ? 8.352 4.643 -8.980 1.00 90.38 100 TYR A N 1
ATOM 752 C CA . TYR A 1 100 ? 9.092 3.823 -9.947 1.00 90.38 100 TYR A CA 1
ATOM 753 C C . TYR A 1 100 ? 8.230 2.683 -10.478 1.00 90.38 100 TYR A C 1
ATOM 755 O O . TYR A 1 100 ? 8.121 2.474 -11.684 1.00 90.38 100 TYR A O 1
ATOM 763 N N . VAL A 1 101 ? 7.604 1.947 -9.560 1.00 88.88 101 VAL A N 1
ATOM 764 C CA . VAL A 1 101 ? 6.778 0.798 -9.911 1.00 88.88 101 VAL A CA 1
ATOM 765 C C . VAL A 1 101 ? 5.519 1.232 -10.662 1.00 88.88 101 VAL A C 1
ATOM 767 O O . VAL A 1 101 ? 5.137 0.579 -11.631 1.00 88.88 101 VAL A O 1
ATOM 770 N N . MET A 1 102 ? 4.895 2.345 -10.270 1.00 87.38 102 MET A N 1
ATOM 771 C CA . MET A 1 102 ? 3.728 2.883 -10.974 1.00 87.38 102 MET A CA 1
ATOM 772 C C . MET A 1 102 ? 4.078 3.372 -12.385 1.00 87.38 102 MET A C 1
ATOM 774 O O . MET A 1 102 ? 3.350 3.073 -13.331 1.00 87.38 102 MET A O 1
ATOM 778 N N . ASP A 1 103 ? 5.193 4.084 -12.547 1.00 88.00 103 ASP A N 1
ATOM 779 C CA . ASP A 1 103 ? 5.686 4.542 -13.848 1.00 88.00 103 ASP A CA 1
ATOM 780 C C . ASP A 1 103 ? 5.992 3.358 -14.759 1.00 88.00 103 ASP A C 1
ATOM 782 O O . ASP A 1 103 ? 5.554 3.329 -15.908 1.00 88.00 103 ASP A O 1
ATOM 786 N N . LEU A 1 104 ? 6.673 2.346 -14.223 1.00 86.62 104 LEU A N 1
ATOM 787 C CA . LEU A 1 104 ? 7.014 1.130 -14.944 1.00 86.62 104 LEU A CA 1
ATOM 788 C C . LEU A 1 104 ? 5.760 0.401 -15.454 1.00 86.62 104 LEU A C 1
ATOM 790 O O . LEU A 1 104 ? 5.674 0.049 -16.628 1.00 86.62 104 LEU A O 1
ATOM 794 N N . VAL A 1 105 ? 4.752 0.243 -14.597 1.00 83.00 105 VAL A N 1
ATOM 795 C CA . VAL A 1 105 ? 3.472 -0.398 -14.936 1.00 83.00 105 VAL A CA 1
ATOM 796 C C . VAL A 1 105 ? 2.652 0.406 -15.961 1.00 83.00 105 VAL A C 1
ATOM 798 O O . VAL A 1 105 ? 1.922 -0.173 -16.776 1.00 83.00 105 VAL A O 1
ATOM 801 N N . ASN A 1 106 ? 2.753 1.736 -15.937 1.00 81.25 106 ASN A N 1
ATOM 802 C CA . ASN A 1 106 ? 2.016 2.616 -16.845 1.00 81.25 106 ASN A CA 1
ATOM 803 C C . ASN A 1 106 ? 2.700 2.800 -18.207 1.00 81.25 106 ASN A C 1
ATOM 805 O O . ASN A 1 106 ? 2.008 2.967 -19.211 1.00 81.25 106 ASN A O 1
ATOM 809 N N . GLN A 1 107 ? 4.033 2.803 -18.248 1.00 74.62 107 GLN A N 1
ATOM 810 C CA . GLN A 1 107 ? 4.810 3.150 -19.441 1.00 74.62 107 GLN A CA 1
ATOM 811 C C . GLN A 1 107 ? 5.301 1.923 -20.218 1.00 74.62 107 GLN A C 1
ATOM 813 O O . GLN A 1 107 ? 5.462 2.009 -21.438 1.00 74.62 107 GLN A O 1
ATOM 818 N N . ASP A 1 108 ? 5.533 0.787 -19.555 1.00 67.88 108 ASP A N 1
ATOM 819 C CA . ASP A 1 108 ? 6.137 -0.371 -20.208 1.00 67.88 108 ASP A CA 1
ATOM 820 C C . ASP A 1 108 ? 5.089 -1.311 -20.830 1.00 67.88 108 ASP A C 1
ATOM 822 O O . ASP A 1 108 ? 4.397 -2.090 -20.165 1.00 67.88 108 ASP A O 1
ATOM 826 N N . MET A 1 109 ? 4.990 -1.242 -22.159 1.00 60.28 109 MET A N 1
ATOM 827 C CA . MET A 1 109 ? 4.122 -2.111 -22.956 1.00 60.28 109 MET A CA 1
ATOM 828 C C . MET A 1 109 ? 4.545 -3.587 -22.901 1.00 60.28 109 MET A C 1
ATOM 830 O O . MET A 1 109 ? 3.670 -4.438 -23.032 1.00 60.28 109 MET A O 1
ATOM 834 N N . LYS A 1 110 ? 5.829 -3.913 -22.667 1.00 58.91 110 LYS A N 1
ATOM 835 C CA . LYS A 1 110 ? 6.288 -5.308 -22.545 1.00 58.91 110 LYS A CA 1
ATOM 836 C C . LYS A 1 110 ? 5.826 -5.945 -21.251 1.00 58.91 110 LYS A C 1
ATOM 838 O O . LYS A 1 110 ? 5.346 -7.067 -21.295 1.00 58.91 110 LYS A O 1
ATOM 843 N N . ILE A 1 111 ? 5.884 -5.224 -20.131 1.00 64.69 111 ILE A N 1
ATOM 844 C CA . ILE A 1 111 ? 5.298 -5.707 -18.872 1.00 64.69 111 ILE A CA 1
ATOM 845 C C . ILE A 1 111 ? 3.807 -5.970 -19.086 1.00 64.69 111 ILE A C 1
ATOM 847 O O . ILE A 1 111 ? 3.305 -7.038 -18.756 1.00 64.69 111 ILE A O 1
ATOM 851 N N . ARG A 1 112 ? 3.100 -5.044 -19.739 1.00 63.12 112 ARG A N 1
ATOM 852 C CA . ARG A 1 112 ? 1.681 -5.218 -20.081 1.00 63.12 112 ARG A CA 1
ATOM 853 C C . ARG A 1 112 ? 1.412 -6.381 -21.051 1.00 63.12 112 ARG A C 1
ATOM 855 O O . ARG A 1 112 ? 0.303 -6.910 -21.029 1.00 63.12 112 ARG A O 1
ATOM 862 N N . GLU A 1 113 ? 2.364 -6.772 -21.898 1.00 61.75 113 GLU A N 1
ATOM 863 C CA . GLU A 1 113 ? 2.265 -7.930 -22.802 1.00 61.75 113 GLU A CA 1
ATOM 864 C C . GLU A 1 113 ? 2.602 -9.255 -22.099 1.00 61.75 113 GLU A C 1
ATOM 866 O O . GLU A 1 113 ? 1.801 -10.183 -22.169 1.00 61.75 113 GLU A O 1
ATOM 871 N N . GLU A 1 114 ? 3.694 -9.331 -21.334 1.00 60.72 114 GLU A N 1
ATOM 872 C CA . GLU A 1 114 ? 4.064 -10.518 -20.545 1.00 60.72 114 GLU A CA 1
ATOM 873 C C . GLU A 1 114 ? 2.993 -10.851 -19.485 1.00 60.72 114 GLU A C 1
ATOM 875 O O . GLU A 1 114 ? 2.659 -12.013 -19.265 1.00 60.72 114 GLU A O 1
ATOM 880 N N . LEU A 1 115 ? 2.345 -9.834 -18.903 1.00 58.22 115 LEU A N 1
ATOM 881 C CA . LEU A 1 115 ? 1.205 -9.992 -17.986 1.00 58.22 115 LEU A CA 1
ATOM 882 C C . LEU A 1 115 ? -0.120 -10.358 -18.678 1.00 58.22 115 LEU A C 1
ATOM 884 O O . LEU A 1 115 ? -1.096 -10.723 -18.012 1.00 58.22 115 LEU A O 1
ATOM 888 N N . LYS A 1 116 ? -0.226 -10.219 -20.005 1.00 50.31 116 LYS A N 1
ATOM 889 C CA . LYS A 1 116 ? -1.403 -10.695 -20.751 1.00 50.31 116 LYS A CA 1
ATOM 890 C C . LYS A 1 116 ? -1.359 -12.202 -20.967 1.00 50.31 116 LYS A C 1
ATOM 892 O O . LYS A 1 116 ? -2.436 -12.794 -21.021 1.00 50.31 116 LYS A O 1
ATOM 897 N N . GLU A 1 117 ? -0.161 -12.775 -21.062 1.00 48.72 117 GLU A N 1
ATOM 898 C CA . GLU A 1 117 ? 0.078 -14.198 -21.330 1.00 48.72 117 GLU A CA 1
ATOM 899 C C . GLU A 1 117 ? 0.139 -15.074 -20.065 1.00 48.72 117 GLU A C 1
ATOM 901 O O . GLU A 1 117 ? -0.011 -16.292 -20.174 1.00 48.72 117 GLU A O 1
ATOM 906 N N . ALA A 1 118 ? 0.292 -14.464 -18.883 1.00 48.28 118 ALA A N 1
ATOM 907 C CA . ALA A 1 118 ? 0.094 -15.092 -17.571 1.00 48.28 118 ALA A CA 1
ATOM 908 C C . ALA A 1 118 ? -1.380 -15.060 -17.114 1.00 48.28 118 ALA A C 1
ATOM 910 O O . ALA A 1 118 ? -1.794 -16.053 -16.471 1.00 48.28 118 ALA A O 1
#

Radius of gyration: 15.66 Å; chains: 1; bounding box: 38×32×40 Å

pLDDT: mean 88.12, std 11.16, range [48.28, 97.69]

=== Feature glossary ===
Legend for the data blocks above and below:

— What the protein is —

Sequence gives the chain of amino acids in standard one-letter code (A=alanine, C=cysteine, …, Y=tyrosine), read N→C. It is the only feature that is directly encoded by the gene; all structural features are derived from the folded form of this sequence.

The annotation block draws on four external resources. InterPro: which protein families and domains the sequence belongs to. GO: standardized terms for what the protein does, what process it participates in, and where in the cell it acts. CATH: which structural fold it has in the CATH hierarchy. Organism: the species of origin.

— Where its atoms are —

Atomic coordinates in PDBx/mmCIF format — the same representation the Protein Data Bank distributes. Each line of the _atom_site loop places one backbone atom in Cartesian space (units: ångströms, origin: arbitrary).

Six rendered views show the 3D structure from the faces of a cube — i.e. along ±x, ±y, ±z. Rendering representation is drawn randomly per protein from cartoon (secondary-structure ribbons), sticks (backbone bonds), or molecular surface; coloring is either N→C rainbow (blue at the N-terminus through red at the C-terminus) or one color per chain.

— Local backbone conformation —

DSSP 8-state secondary structure assigns each residue one of H (α-helix), G (3₁₀-helix), I (π-helix), E (extended β-strand), B (isolated β-bridge), T (hydrogen-bonded turn), S (bend), or '-' (coil). The assignment is computed from backbone hydrogen-bond geometry via the Kabsch–Sander algorithm.

P-SEA three-state annotation labels each residue as helix, strand, or coil based purely on the geometry of the Cα trace. It serves as a fallback when the full backbone (and thus DSSP) is unavailable.

φ (phi) and ψ (psi) are the two rotatable backbone dihedrals per residue: φ is the C(i-1)–N–Cα–C torsion, ψ is the N–Cα–C–N(i+1) torsion, both in degrees on (−180°, 180°]. α-helical residues cluster near (−60°, −45°); β-strand residues near (−120°, +130°). A Ramachandran plot is simply a scatter of (φ, ψ) for every residue.

— Global shape and packing —

Radius of gyration (Rg) is the root-mean-square distance of Cα atoms from their centroid — a single number for overall size and compactness. A globular domain of N residues has Rg ≈ 2.2·N^0.38 Å; an extended or disordered chain has a much larger R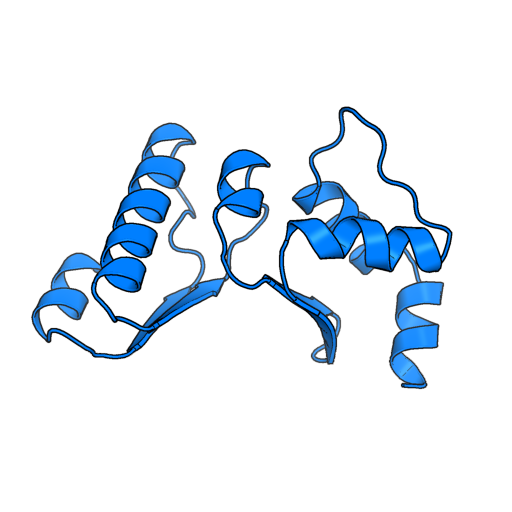g. The Cα contact count is the number of residue pairs whose Cα atoms are within 8 Å and are more than four positions apart in sequence — a standard proxy for tertiary packing density. The bounding box is the smallest axis-aligned box enclosing all Cα atoms.

Accessible surface area quantifies burial. A residue with SASA near zero is packed into the hydrophobic core; one with SASA >100 Å² sits on the surface. Computed here via the Shrake–Rupley numerical algorithm with a 1.4 Å probe.

The contact map is a binary N×N matrix image: pixel (i, j) is dark where Cα_i and Cα_j are within 8 Å and |i−j|>4. Because the |i−j|>4 filter removes local helical contacts, off-diagonal stripes parallel to the main diagonal indicate parallel β-sheets; stripes perpendicular to it indicate antiparallel β-sheets. The Ramachandran plot scatters every residue's (φ, ψ) pair against the sterically allowed regions. The PAE heatmap renders the predicted-aligned-error matrix.

— Structural neighborhood —

A 3Di character summarizes, for each residue, the relative orientation of the Cα frame of its nearest spatial neighbor. Because it encodes fold topology rather than chemistry, 3Di alignments detect remote structural similarity that sequence alignment misses.

Structural nearest neighbors (via Foldseek easy-search vs the PDB). Reported per hit: target PDB id, E-value, and alignment TM-score. A TM-score above ~0.5 is the conventional threshold for 'same fold'.

— Confidence and disorder —

For AlphaFold models, the B-factor field carries pLDDT — the model's own estimate of local accuracy on a 0–100 scale. Regions with pLDDT<50 should be treated as essentially unmodeled; they often correspond to intrinsically disordered segments.

B-factor (Debye–Waller factor) reflects atomic displacement in the crystal lattice. It is an experimental observable (units Å²), not a prediction; low values mean the atom is pinned down, high values mean it moves or is heterogeneous across the crystal.

Predicted Aligned Error (PAE) is an AlphaFold confidence matrix: entry (i, j) is the expected error in the position of residue j, in ångströms, when the prediction is superimposed on the true structure at residue i. Low PAE within a block of residues means that block is internally rigid and well-predicted; high PAE between two blocks means their relative placement is uncertain even if each block individually is confident.